Protein AF-A0A7C4UPL5-F1 (afdb_monomer_lite)

Radius of gyration: 13.86 Å; chains: 1; bounding box: 38×30×36 Å

Structure (mmCIF, N/CA/C/O backbone):
data_AF-A0A7C4UPL5-F1
#
_entry.id   AF-A0A7C4UPL5-F1
#
loop_
_atom_site.group_PDB
_atom_site.id
_atom_site.type_symbol
_atom_site.label_atom_id
_atom_site.label_alt_id
_atom_site.label_comp_id
_atom_site.label_asym_id
_atom_site.label_entity_id
_atom_site.label_seq_id
_atom_site.pdbx_PDB_ins_code
_atom_site.Cartn_x
_atom_site.Cartn_y
_atom_site.Cartn_z
_atom_site.occupancy
_atom_site.B_iso_or_equiv
_atom_site.auth_seq_id
_atom_site.auth_comp_id
_atom_site.auth_asym_id
_atom_site.auth_atom_id
_atom_site.pdbx_PDB_model_num
ATOM 1 N N . MET A 1 1 ? 3.977 14.199 15.450 1.00 61.38 1 MET A N 1
ATOM 2 C CA . MET A 1 1 ? 4.851 14.001 14.272 1.00 61.38 1 MET A CA 1
ATOM 3 C C . MET A 1 1 ? 5.721 12.762 14.454 1.00 61.38 1 MET A C 1
ATOM 5 O O . MET A 1 1 ? 5.648 11.915 13.580 1.00 61.38 1 MET A O 1
ATOM 9 N N . ALA A 1 2 ? 6.381 12.577 15.609 1.00 81.12 2 ALA A N 1
ATOM 10 C CA . ALA A 1 2 ? 7.189 11.384 15.919 1.00 81.12 2 ALA A CA 1
ATOM 11 C C . ALA A 1 2 ? 6.485 10.026 15.681 1.00 81.12 2 ALA A C 1
ATOM 13 O O . ALA A 1 2 ? 7.070 9.142 15.068 1.00 81.12 2 ALA A O 1
ATOM 14 N N . ASP A 1 3 ? 5.220 9.869 16.090 1.00 87.00 3 ASP A N 1
ATOM 15 C CA . ASP A 1 3 ? 4.523 8.575 15.947 1.00 87.00 3 ASP A CA 1
ATOM 16 C C . ASP A 1 3 ? 4.284 8.169 14.484 1.00 87.00 3 ASP A C 1
ATOM 18 O O . ASP A 1 3 ? 4.374 6.993 14.145 1.00 87.00 3 ASP A O 1
ATOM 22 N N . ARG A 1 4 ? 4.003 9.136 13.597 1.00 88.69 4 ARG A N 1
ATOM 23 C CA . ARG A 1 4 ? 3.788 8.859 12.168 1.00 88.69 4 ARG A CA 1
ATOM 24 C C . ARG A 1 4 ? 5.072 8.371 11.516 1.00 88.69 4 ARG A C 1
ATOM 26 O O . ARG A 1 4 ? 5.055 7.364 10.822 1.00 88.69 4 ARG A O 1
ATOM 33 N N . GLU A 1 5 ? 6.166 9.085 11.764 1.00 88.56 5 GLU A N 1
ATOM 34 C CA . GLU A 1 5 ? 7.494 8.728 11.261 1.00 88.56 5 GLU A CA 1
ATOM 35 C C . GLU A 1 5 ? 7.911 7.343 11.767 1.00 88.56 5 GLU A C 1
ATOM 37 O O . GLU A 1 5 ? 8.434 6.542 10.997 1.00 88.56 5 GLU A O 1
ATOM 42 N N . TYR A 1 6 ? 7.596 7.021 13.026 1.00 89.19 6 TYR A N 1
ATOM 43 C CA . TYR A 1 6 ? 7.833 5.699 13.601 1.00 89.19 6 TYR A CA 1
ATOM 44 C C . TYR A 1 6 ? 7.058 4.592 12.869 1.00 89.19 6 TYR A C 1
ATOM 46 O O . TYR A 1 6 ? 7.657 3.605 12.441 1.00 89.19 6 TYR A O 1
ATOM 54 N N . PHE A 1 7 ? 5.748 4.760 12.651 1.00 88.69 7 PHE A N 1
ATOM 55 C CA . PHE A 1 7 ? 4.962 3.796 11.872 1.00 88.69 7 PHE A CA 1
ATOM 56 C C . PHE A 1 7 ? 5.454 3.676 10.428 1.00 88.69 7 PHE A C 1
ATOM 58 O O . PHE A 1 7 ? 5.563 2.568 9.907 1.00 88.69 7 PHE A O 1
ATOM 65 N N . GLU A 1 8 ? 5.770 4.793 9.771 1.00 86.44 8 GLU A N 1
ATOM 66 C CA . GLU A 1 8 ? 6.286 4.795 8.401 1.00 86.44 8 GLU A CA 1
ATOM 67 C C . GLU A 1 8 ? 7.643 4.085 8.299 1.00 86.44 8 GLU A C 1
ATOM 69 O O . GLU A 1 8 ? 7.870 3.358 7.329 1.00 86.44 8 GLU A O 1
ATOM 74 N N . GLN A 1 9 ? 8.506 4.219 9.312 1.00 86.75 9 GLN A N 1
ATOM 75 C CA . GLN A 1 9 ? 9.760 3.478 9.401 1.00 86.75 9 GLN A CA 1
ATOM 76 C C . GLN A 1 9 ? 9.513 1.975 9.568 1.00 86.75 9 GLN A C 1
ATOM 78 O O . GLN A 1 9 ? 10.037 1.191 8.771 1.00 86.75 9 GLN A O 1
ATOM 83 N N . LEU A 1 10 ? 8.678 1.567 10.530 1.00 87.00 10 LEU A N 1
ATOM 84 C CA . LEU A 1 10 ? 8.334 0.157 10.748 1.00 87.00 10 LEU A CA 1
ATOM 85 C C . LEU A 1 10 ? 7.725 -0.473 9.492 1.00 87.00 10 LEU A C 1
ATOM 87 O O . LEU A 1 10 ? 8.118 -1.556 9.074 1.00 87.00 10 LEU A O 1
ATOM 91 N N . LEU A 1 11 ? 6.826 0.241 8.816 1.00 84.50 11 LEU A N 1
ATOM 92 C CA . LEU A 1 11 ? 6.224 -0.203 7.561 1.00 84.50 11 LEU A CA 1
ATOM 93 C C . LEU A 1 11 ? 7.206 -0.175 6.380 1.00 84.50 11 LEU A C 1
ATOM 95 O O . LEU A 1 11 ? 6.861 -0.617 5.291 1.00 84.50 11 LEU A O 1
ATOM 99 N N . SER A 1 12 ? 8.418 0.348 6.545 1.00 79.12 12 SER A N 1
ATOM 100 C CA . SER A 1 12 ? 9.470 0.261 5.531 1.00 79.12 12 SER A CA 1
ATOM 101 C C . SER A 1 12 ? 10.426 -0.915 5.759 1.00 79.12 12 SER A C 1
ATOM 103 O O . SER A 1 12 ? 10.997 -1.422 4.791 1.00 79.12 12 SER A O 1
ATOM 105 N N . GLU A 1 13 ? 10.564 -1.365 7.010 1.00 74.50 13 GLU A N 1
ATOM 106 C CA . GLU A 1 13 ? 11.505 -2.403 7.451 1.00 74.50 13 GLU A CA 1
ATOM 107 C C . GLU A 1 13 ? 10.802 -3.758 7.670 1.00 74.50 13 GLU A C 1
ATOM 109 O O . GLU A 1 13 ? 11.256 -4.788 7.171 1.00 74.50 13 GLU A O 1
ATOM 114 N N . GLU A 1 14 ? 9.636 -3.753 8.320 1.00 63.06 14 GLU A N 1
ATOM 115 C CA . GLU A 1 14 ? 8.881 -4.930 8.780 1.00 63.06 14 GLU A CA 1
ATOM 116 C C . GLU A 1 14 ? 7.511 -5.064 8.097 1.00 63.06 14 GLU A C 1
ATOM 118 O O . GLU A 1 14 ? 6.563 -5.648 8.620 1.00 63.06 14 GLU A O 1
ATOM 123 N N . TYR A 1 15 ? 7.397 -4.554 6.871 1.00 63.59 15 TYR A N 1
ATOM 124 C CA . TYR A 1 15 ? 6.131 -4.372 6.152 1.00 63.59 15 TYR A CA 1
ATOM 125 C C . TYR A 1 15 ? 5.341 -5.648 5.798 1.00 63.59 15 TYR A C 1
ATOM 127 O O . TYR A 1 15 ? 4.397 -5.609 5.012 1.00 63.59 15 TYR A O 1
ATOM 135 N N . ARG A 1 16 ? 5.771 -6.809 6.289 1.00 67.75 16 ARG A N 1
ATOM 136 C CA . ARG A 1 16 ? 5.068 -8.079 6.104 1.00 67.75 16 ARG A CA 1
ATOM 137 C C . ARG A 1 16 ? 4.038 -8.339 7.192 1.00 67.75 16 ARG A C 1
ATOM 139 O O . ARG A 1 16 ? 3.254 -9.259 7.005 1.00 67.75 16 ARG A O 1
ATOM 146 N N . ASP A 1 17 ? 4.041 -7.577 8.286 1.00 83.31 17 ASP A N 1
ATOM 147 C CA . ASP A 1 17 ? 3.070 -7.759 9.360 1.00 83.31 17 ASP A CA 1
ATOM 148 C C . ASP A 1 17 ? 1.754 -7.019 9.046 1.00 83.31 17 ASP A C 1
ATOM 150 O O . ASP A 1 17 ? 1.710 -5.782 9.057 1.00 83.31 17 ASP A O 1
ATOM 154 N N . PRO A 1 18 ? 0.651 -7.740 8.776 1.00 86.19 18 PRO A N 1
ATOM 155 C CA . PRO A 1 18 ? -0.651 -7.122 8.577 1.00 86.19 18 PRO A CA 1
ATOM 156 C C . PRO A 1 18 ? -1.120 -6.378 9.826 1.00 86.19 18 PRO A C 1
ATOM 158 O O . PRO A 1 18 ? -1.792 -5.359 9.688 1.00 86.19 18 PRO A O 1
ATOM 161 N N . ALA A 1 19 ? -0.765 -6.843 11.031 1.00 90.50 19 ALA A N 1
ATOM 162 C CA . ALA A 1 19 ? -1.162 -6.206 12.283 1.00 90.50 19 ALA A 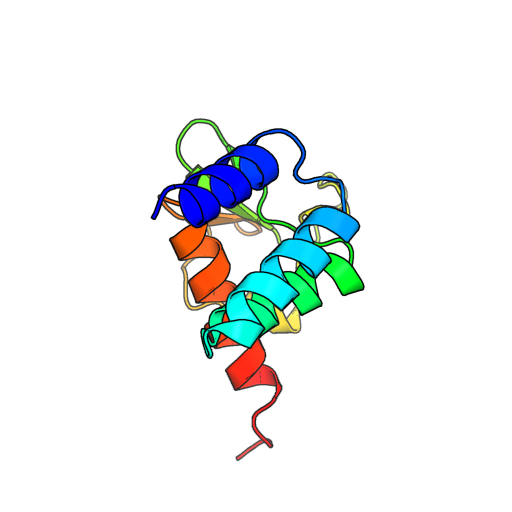CA 1
ATOM 163 C C . ALA A 1 19 ? -0.624 -4.774 12.372 1.00 90.50 19 ALA A C 1
ATOM 165 O O . ALA A 1 19 ? -1.342 -3.882 12.815 1.00 90.50 19 ALA A O 1
ATOM 166 N N . LEU A 1 20 ? 0.583 -4.526 11.855 1.00 91.69 20 LEU A N 1
ATOM 167 C CA . LEU A 1 20 ? 1.148 -3.182 11.773 1.00 91.69 20 LEU A CA 1
ATOM 168 C C . LEU A 1 20 ? 0.325 -2.266 10.853 1.00 91.69 20 LEU A C 1
ATOM 170 O O . LEU A 1 20 ? 0.141 -1.089 11.159 1.00 91.69 20 LEU A O 1
ATOM 174 N N . CYS A 1 21 ? -0.219 -2.803 9.755 1.00 92.56 21 CYS A N 1
ATOM 175 C CA . CYS A 1 21 ? -1.119 -2.053 8.876 1.00 92.56 21 CYS A CA 1
ATOM 176 C C . CYS A 1 21 ? -2.441 -1.722 9.582 1.00 92.56 21 CYS A C 1
ATOM 178 O O . CYS A 1 21 ? -2.910 -0.591 9.488 1.00 92.56 21 CYS A O 1
ATOM 180 N N . TRP A 1 22 ? -3.012 -2.667 10.336 1.00 94.00 22 TRP A N 1
ATOM 181 C CA . TRP A 1 22 ? -4.216 -2.421 11.138 1.00 94.00 22 TRP A CA 1
ATOM 182 C C . TRP A 1 22 ? -3.974 -1.367 12.223 1.00 94.00 22 TRP A C 1
ATOM 184 O O . TRP A 1 22 ? -4.713 -0.391 12.286 1.00 94.00 22 TRP A O 1
ATOM 194 N N . MET A 1 23 ? -2.895 -1.498 13.003 1.00 94.81 23 MET A N 1
ATOM 195 C CA . MET A 1 23 ? -2.535 -0.537 14.052 1.00 94.81 23 MET A CA 1
ATOM 196 C C . MET A 1 23 ? -2.315 0.872 13.497 1.00 94.81 23 MET A C 1
ATOM 198 O O . MET A 1 23 ? -2.765 1.850 14.093 1.00 94.81 23 MET A O 1
ATOM 202 N N . PHE A 1 24 ? -1.634 0.993 12.354 1.00 94.62 24 PHE A N 1
ATOM 203 C CA . PHE A 1 24 ? -1.435 2.297 11.731 1.00 94.62 24 PHE A CA 1
ATOM 204 C C . PHE A 1 24 ? -2.734 2.856 11.139 1.00 94.62 24 PHE A C 1
ATOM 206 O O . PHE A 1 24 ? -2.994 4.052 11.260 1.00 94.62 24 PHE A O 1
ATOM 213 N N . GLY A 1 25 ? -3.572 1.993 10.555 1.00 95.75 25 GLY A N 1
ATOM 214 C CA . GLY A 1 25 ? -4.920 2.338 10.107 1.00 95.75 25 GLY A CA 1
ATOM 215 C C . GLY A 1 25 ? -5.774 2.912 11.238 1.00 95.75 25 GLY A C 1
ATOM 216 O O . GLY A 1 25 ? -6.327 3.997 11.078 1.00 95.75 25 GLY A O 1
ATOM 217 N N . ASP A 1 26 ? -5.795 2.256 12.401 1.00 97.19 26 ASP A N 1
ATOM 218 C CA . ASP A 1 26 ? -6.513 2.720 13.596 1.00 97.19 26 ASP A CA 1
ATOM 219 C C . ASP A 1 26 ? -5.989 4.076 14.076 1.00 97.19 26 ASP A C 1
ATOM 221 O O . ASP A 1 26 ? -6.761 5.017 14.268 1.00 97.19 26 ASP A O 1
ATOM 225 N N . TRP A 1 27 ? -4.665 4.221 14.178 1.00 96.12 27 TRP A N 1
ATOM 226 C CA . TRP A 1 27 ? -4.033 5.481 14.572 1.00 96.12 27 TRP A CA 1
ATOM 227 C C . TRP A 1 27 ? -4.393 6.641 13.622 1.00 96.12 27 TRP A C 1
ATOM 229 O O . TRP A 1 27 ? -4.616 7.770 14.074 1.00 96.12 27 TRP A O 1
ATOM 239 N N . LEU A 1 28 ? -4.476 6.387 12.311 1.00 95.88 28 LEU A N 1
ATOM 240 C CA . LEU A 1 28 ? -4.907 7.371 11.310 1.00 95.88 28 LEU A CA 1
ATOM 241 C C . LEU A 1 28 ? -6.405 7.685 11.423 1.00 95.88 28 LEU A C 1
ATOM 243 O O . LEU A 1 28 ? -6.791 8.856 11.386 1.00 95.88 28 LEU A O 1
ATOM 247 N N . ALA A 1 29 ? -7.240 6.661 11.606 1.00 97.00 29 ALA A N 1
ATOM 248 C CA . ALA A 1 29 ? -8.690 6.789 11.713 1.00 97.00 29 ALA A CA 1
ATOM 249 C C . ALA A 1 29 ? -9.110 7.614 12.939 1.00 97.00 29 ALA A C 1
ATOM 251 O O . ALA A 1 29 ? -9.956 8.500 12.818 1.00 97.00 29 ALA A O 1
ATOM 252 N N . GLU A 1 30 ? -8.459 7.416 14.091 1.00 97.06 30 GLU A N 1
ATOM 253 C CA . GLU A 1 30 ? -8.654 8.228 15.306 1.00 97.06 30 GLU A CA 1
ATOM 254 C C . GLU A 1 30 ? -8.432 9.731 15.072 1.00 97.06 30 GLU A C 1
ATOM 256 O O . GLU A 1 30 ? -8.974 10.573 15.789 1.00 97.06 30 GLU A O 1
ATOM 261 N N . ARG A 1 31 ? -7.626 10.078 14.064 1.00 96.31 31 ARG A N 1
ATOM 262 C CA . ARG A 1 31 ? -7.287 11.456 13.681 1.00 96.31 31 ARG A CA 1
ATOM 263 C C . ARG A 1 31 ? -8.111 11.960 12.497 1.00 96.31 31 ARG A C 1
ATOM 265 O O . ARG A 1 31 ? -7.903 13.089 12.057 1.00 96.31 31 ARG A O 1
ATOM 272 N N . GLY A 1 32 ? -9.034 11.146 11.984 1.00 95.81 32 GLY A N 1
ATOM 273 C CA . GLY A 1 32 ? -9.829 11.452 10.800 1.00 95.81 32 GLY A CA 1
ATOM 274 C C . GLY A 1 32 ? -9.014 11.492 9.505 1.00 95.81 32 GLY A C 1
ATOM 275 O O . GLY A 1 32 ? -9.440 12.154 8.558 1.00 95.81 32 GLY A O 1
ATOM 276 N N . ASP A 1 33 ? -7.847 10.835 9.448 1.00 95.62 33 ASP A N 1
ATOM 277 C CA . ASP A 1 33 ? -7.037 10.785 8.229 1.00 95.62 33 ASP A CA 1
ATOM 278 C C . ASP A 1 33 ? -7.607 9.722 7.263 1.00 95.62 33 ASP A C 1
ATOM 280 O O . ASP A 1 33 ? -7.579 8.525 7.569 1.00 95.62 33 ASP A O 1
ATOM 284 N N . PRO A 1 34 ? -8.093 10.117 6.070 1.00 93.00 34 PRO A N 1
ATOM 285 C CA . PRO A 1 34 ? -8.644 9.189 5.081 1.00 93.00 34 PRO A CA 1
ATOM 286 C C . PRO A 1 34 ? -7.603 8.230 4.479 1.00 93.00 34 PRO A C 1
ATOM 288 O O . PRO A 1 34 ? -7.950 7.384 3.659 1.00 93.00 34 PRO A O 1
ATOM 291 N N . ALA A 1 35 ? -6.315 8.360 4.808 1.00 93.94 35 ALA A N 1
ATOM 292 C CA . ALA A 1 35 ? -5.315 7.352 4.468 1.00 93.94 35 ALA A CA 1
ATOM 293 C C . ALA A 1 35 ? -5.527 6.019 5.212 1.00 93.94 35 ALA A C 1
ATOM 295 O O . ALA A 1 35 ? -5.009 5.001 4.756 1.00 93.94 35 ALA A O 1
ATOM 296 N N . ALA A 1 36 ? -6.308 5.997 6.301 1.00 96.38 36 ALA A N 1
ATOM 297 C CA . ALA A 1 36 ? -6.612 4.783 7.064 1.00 96.38 36 ALA A CA 1
ATOM 298 C C . ALA A 1 36 ? -7.146 3.633 6.184 1.00 96.38 36 ALA A C 1
ATOM 300 O O . ALA A 1 36 ? -6.693 2.495 6.317 1.00 96.38 36 ALA A O 1
ATOM 301 N N . ASP A 1 37 ? -8.019 3.941 5.217 1.00 95.62 37 ASP A N 1
ATOM 302 C CA . ASP A 1 37 ? -8.623 2.961 4.300 1.00 95.62 37 ASP A CA 1
ATOM 303 C C . ASP A 1 37 ? -7.578 2.146 3.527 1.00 95.62 37 ASP A C 1
ATOM 305 O O . ASP A 1 37 ? -7.759 0.951 3.280 1.00 95.62 37 ASP A O 1
ATOM 309 N N . VAL A 1 38 ? -6.457 2.781 3.169 1.00 95.88 38 VAL A N 1
ATOM 310 C CA . VAL A 1 38 ? -5.358 2.123 2.457 1.00 95.88 38 VAL A CA 1
ATOM 311 C C . VAL A 1 38 ? -4.737 1.044 3.330 1.00 95.88 38 VAL A C 1
ATOM 313 O O . VAL A 1 38 ? -4.542 -0.079 2.872 1.00 95.88 38 VAL A O 1
ATOM 316 N N . TYR A 1 39 ? -4.449 1.362 4.590 1.00 95.19 39 TYR A N 1
ATOM 317 C CA . TYR A 1 39 ? -3.778 0.438 5.498 1.00 95.19 39 TYR A CA 1
ATOM 318 C C . TYR A 1 39 ? -4.701 -0.685 5.966 1.00 95.19 39 TYR A C 1
ATOM 320 O O . TYR A 1 39 ? -4.259 -1.829 6.061 1.00 95.19 39 TYR A O 1
ATOM 328 N N . TYR A 1 40 ? -5.996 -0.415 6.132 1.00 95.75 40 TYR A N 1
ATOM 329 C CA . TYR A 1 40 ? -6.983 -1.474 6.343 1.00 95.75 40 TYR A CA 1
ATOM 330 C C . TYR A 1 40 ? -7.085 -2.416 5.147 1.00 95.75 40 TYR A C 1
ATOM 332 O O . TYR A 1 40 ? -7.104 -3.635 5.325 1.00 95.75 40 TYR A O 1
ATOM 340 N N . TRP A 1 41 ? -7.103 -1.885 3.922 1.00 95.62 41 TRP A N 1
ATOM 341 C CA . TRP A 1 41 ? -7.114 -2.722 2.726 1.00 95.62 41 TRP A CA 1
ATOM 342 C C . TRP A 1 41 ? -5.837 -3.567 2.618 1.00 95.62 41 TRP A C 1
ATOM 344 O O . TRP A 1 41 ? -5.912 -4.781 2.428 1.00 95.62 41 TRP A O 1
ATOM 354 N N . GLN A 1 42 ? -4.668 -2.954 2.811 1.00 94.12 42 GLN A N 1
ATOM 355 C CA . GLN A 1 42 ? -3.375 -3.642 2.800 1.00 94.12 42 GLN A CA 1
ATOM 356 C C . GLN A 1 42 ? -3.305 -4.749 3.859 1.00 94.12 42 GLN A C 1
ATOM 358 O O . GLN A 1 42 ? -2.950 -5.882 3.533 1.00 94.12 42 GLN A O 1
ATOM 363 N N . GLY A 1 43 ? -3.721 -4.460 5.097 1.00 93.50 43 GLY A N 1
ATOM 364 C CA . GLY A 1 43 ? -3.761 -5.431 6.191 1.00 93.50 43 GLY A CA 1
ATOM 365 C C . GLY A 1 43 ? -4.781 -6.552 5.970 1.00 93.50 43 GLY A C 1
ATOM 366 O O . GLY A 1 43 ? -4.516 -7.702 6.306 1.00 93.50 43 GLY A O 1
ATOM 367 N N . ARG A 1 44 ? -5.938 -6.257 5.367 1.00 94.31 44 ARG A N 1
ATOM 368 C CA . ARG A 1 44 ? -6.969 -7.259 5.049 1.00 94.31 44 ARG A CA 1
ATOM 369 C C . ARG A 1 44 ? -6.543 -8.208 3.933 1.00 94.31 44 ARG A C 1
ATOM 371 O O . ARG A 1 44 ? -6.841 -9.398 3.993 1.00 94.31 44 ARG A O 1
ATOM 378 N N . HIS A 1 45 ? -5.917 -7.669 2.892 1.00 92.31 45 HIS A N 1
ATOM 379 C CA . HIS A 1 45 ? -5.575 -8.416 1.683 1.00 92.31 45 HIS A CA 1
ATOM 380 C C . HIS A 1 45 ? -4.130 -8.918 1.672 1.00 92.31 45 HIS A C 1
ATOM 382 O O . HIS A 1 45 ? -3.739 -9.585 0.714 1.00 92.31 45 HIS A O 1
ATOM 388 N N . PHE A 1 46 ? -3.358 -8.621 2.722 1.00 91.38 46 PHE A N 1
ATOM 389 C CA . PHE A 1 46 ? -1.931 -8.925 2.817 1.00 91.38 46 PHE A CA 1
ATOM 390 C C . PHE A 1 46 ? -1.161 -8.336 1.622 1.00 91.38 46 PHE A C 1
ATOM 392 O O . PHE A 1 46 ? -0.325 -8.999 1.011 1.00 91.38 46 PHE A O 1
ATOM 399 N N . LYS A 1 47 ? -1.494 -7.093 1.243 1.00 91.38 47 LYS A N 1
ATOM 400 C CA . LYS A 1 47 ? -0.956 -6.407 0.058 1.00 91.38 47 LYS A CA 1
ATOM 401 C C . LYS A 1 47 ? -0.118 -5.201 0.433 1.00 91.38 47 LYS A C 1
ATOM 403 O O . LYS A 1 47 ? -0.427 -4.521 1.403 1.00 91.38 47 LYS A O 1
ATOM 408 N N . ARG A 1 48 ? 0.920 -4.9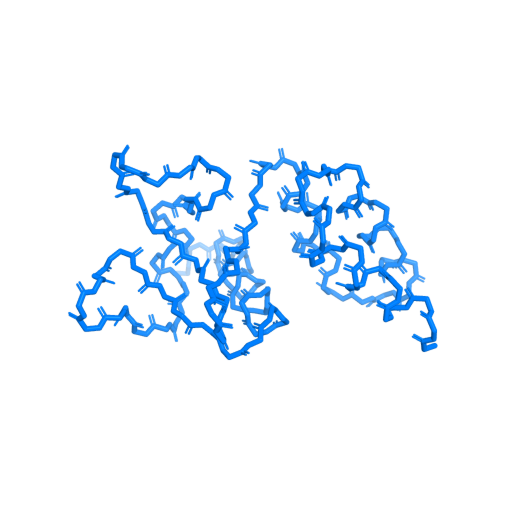13 -0.355 1.00 91.06 48 ARG A N 1
ATOM 409 C CA . ARG A 1 48 ? 1.894 -3.864 -0.054 1.00 91.06 48 ARG A CA 1
ATOM 410 C C . ARG A 1 48 ? 2.705 -3.441 -1.297 1.00 91.06 48 ARG A C 1
ATOM 412 O O . ARG A 1 48 ? 3.064 -4.318 -2.081 1.00 91.06 48 ARG A O 1
ATOM 419 N N . PRO A 1 49 ? 3.046 -2.153 -1.493 1.00 91.75 49 PRO A N 1
ATOM 420 C CA . PRO A 1 49 ? 4.010 -1.759 -2.507 1.00 91.75 49 PRO A CA 1
ATOM 421 C C . PRO A 1 49 ? 5.389 -2.349 -2.181 1.00 91.75 49 PRO A C 1
ATOM 423 O O . PRO A 1 49 ? 5.813 -2.416 -1.021 1.00 91.75 49 PRO A O 1
ATOM 426 N N . ALA A 1 50 ? 6.100 -2.781 -3.215 1.00 89.75 50 ALA A N 1
ATOM 427 C CA . ALA A 1 50 ? 7.458 -3.289 -3.115 1.00 89.75 50 ALA A CA 1
ATOM 428 C C . ALA A 1 50 ? 8.453 -2.126 -3.052 1.00 89.75 50 ALA A C 1
ATOM 430 O O . ALA A 1 50 ? 8.368 -1.203 -3.853 1.00 89.75 50 ALA A O 1
ATOM 431 N N . LYS A 1 51 ? 9.427 -2.178 -2.141 1.00 88.62 51 LYS A N 1
ATOM 432 C CA . LYS A 1 51 ? 10.551 -1.236 -2.150 1.00 88.62 51 LYS A CA 1
ATOM 433 C C . LYS A 1 51 ? 11.597 -1.715 -3.161 1.00 88.62 51 LYS A C 1
ATOM 435 O O . LYS A 1 51 ? 12.223 -2.752 -2.938 1.00 88.62 51 LYS A O 1
ATOM 440 N N . ALA A 1 52 ? 11.791 -0.962 -4.236 1.00 83.81 52 ALA A N 1
ATOM 441 C CA . ALA A 1 52 ? 12.934 -1.075 -5.138 1.00 83.81 52 ALA A CA 1
ATOM 442 C C . ALA A 1 52 ? 13.987 -0.010 -4.781 1.00 83.81 52 ALA A C 1
ATOM 444 O O . ALA A 1 52 ? 13.745 0.834 -3.920 1.00 83.81 52 ALA A O 1
ATOM 445 N N . MET A 1 53 ? 15.176 -0.065 -5.401 1.00 83.88 53 MET A N 1
ATOM 446 C CA . MET A 1 53 ? 16.369 0.726 -5.026 1.00 83.88 53 MET A CA 1
ATOM 447 C C . MET A 1 53 ? 16.060 2.144 -4.511 1.00 83.88 53 MET A C 1
ATOM 449 O O . MET A 1 53 ? 16.467 2.491 -3.404 1.00 83.88 53 MET A O 1
ATOM 453 N N . ALA A 1 54 ? 15.324 2.935 -5.297 1.00 87.19 54 ALA A N 1
ATOM 454 C CA . ALA A 1 54 ? 14.916 4.299 -4.954 1.00 87.19 54 ALA A CA 1
ATOM 455 C C . ALA A 1 54 ? 13.412 4.561 -5.170 1.00 87.19 54 ALA A C 1
ATOM 457 O O . ALA A 1 54 ? 12.979 5.710 -5.109 1.00 87.19 54 ALA A O 1
ATOM 458 N N . THR A 1 55 ? 12.622 3.521 -5.441 1.00 91.50 55 THR A N 1
ATOM 459 C CA . THR A 1 55 ? 11.199 3.630 -5.790 1.00 91.50 55 THR A CA 1
ATOM 460 C C . THR A 1 55 ? 10.354 2.650 -4.990 1.00 91.50 55 THR A C 1
ATOM 462 O O . THR A 1 55 ? 10.849 1.749 -4.309 1.00 91.50 55 THR A O 1
ATOM 465 N N . TRP A 1 56 ? 9.050 2.875 -5.049 1.00 92.56 56 TRP A N 1
ATOM 466 C CA . TRP A 1 56 ? 8.025 2.027 -4.477 1.00 92.56 56 TRP A CA 1
ATOM 467 C C . TRP A 1 56 ? 7.076 1.599 -5.571 1.00 92.56 56 TRP A C 1
ATOM 469 O O . TRP A 1 56 ? 6.525 2.445 -6.270 1.00 92.56 56 TRP A O 1
ATOM 479 N N . ASP A 1 57 ? 6.865 0.300 -5.696 1.00 92.38 57 ASP A N 1
ATOM 480 C CA . ASP A 1 57 ? 6.273 -0.255 -6.896 1.00 92.38 57 ASP A CA 1
ATOM 481 C C . ASP A 1 57 ? 5.030 -1.062 -6.553 1.00 92.38 57 ASP A C 1
ATOM 483 O O . ASP A 1 57 ? 5.044 -1.932 -5.678 1.00 92.38 57 ASP A O 1
ATOM 487 N N . TRP A 1 58 ? 3.960 -0.808 -7.293 1.00 93.81 58 TRP A N 1
ATOM 488 C CA . TRP A 1 58 ? 2.866 -1.758 -7.397 1.00 93.81 58 TRP A CA 1
ATOM 489 C C . TRP A 1 58 ? 3.087 -2.640 -8.611 1.00 93.81 58 TRP A C 1
ATOM 491 O O . TRP A 1 58 ? 3.553 -2.167 -9.652 1.00 93.81 58 TRP A O 1
ATOM 501 N N . TRP A 1 59 ? 2.700 -3.905 -8.488 1.00 92.50 59 TRP A N 1
ATOM 502 C CA . TRP A 1 59 ? 2.806 -4.860 -9.576 1.00 92.50 59 TRP A CA 1
ATOM 503 C C . TRP A 1 59 ? 1.439 -5.407 -9.972 1.00 92.50 59 TRP A C 1
ATOM 505 O O . TRP A 1 59 ? 0.566 -5.604 -9.129 1.00 92.50 59 TRP A O 1
ATOM 515 N N . ASN A 1 60 ? 1.262 -5.676 -11.260 1.00 90.81 60 ASN A N 1
ATOM 516 C CA . ASN A 1 60 ? 0.185 -6.519 -11.763 1.00 90.81 60 ASN A CA 1
ATOM 517 C C . ASN A 1 60 ? 0.571 -8.002 -11.661 1.00 90.81 60 ASN A C 1
ATOM 519 O O . ASN A 1 60 ? 1.727 -8.342 -11.388 1.00 90.81 60 ASN A O 1
ATOM 523 N N . GLU A 1 61 ? -0.393 -8.886 -11.909 1.00 82.00 61 GLU A N 1
ATOM 524 C CA . GLU A 1 61 ? -0.166 -10.327 -11.976 1.00 82.00 61 GLU A CA 1
ATOM 525 C C . GLU A 1 61 ? 0.956 -10.692 -12.967 1.00 82.00 61 GLU A C 1
ATOM 527 O O . GLU A 1 61 ? 0.851 -10.501 -14.177 1.00 82.00 61 GLU A O 1
ATOM 532 N N . ASP A 1 62 ? 2.035 -11.242 -12.411 1.00 75.56 62 ASP A N 1
ATOM 533 C CA . ASP A 1 62 ? 3.136 -11.915 -13.098 1.00 75.56 62 ASP A CA 1
ATOM 534 C C . ASP A 1 62 ? 3.481 -13.152 -12.259 1.00 75.56 62 ASP A C 1
ATOM 536 O O . ASP A 1 62 ? 3.481 -13.082 -11.022 1.00 75.56 62 ASP A O 1
ATOM 540 N N . SER A 1 63 ? 3.769 -14.284 -12.906 1.00 62.62 63 SER A N 1
ATOM 541 C CA . SER A 1 63 ? 4.075 -15.549 -12.231 1.00 62.62 63 SER A CA 1
ATOM 542 C C . SER A 1 63 ? 5.264 -15.454 -11.272 1.00 62.62 63 SER A C 1
ATOM 544 O O . SER A 1 63 ? 5.344 -16.248 -10.337 1.00 62.62 63 SER A O 1
ATOM 546 N N . ASN A 1 64 ? 6.162 -14.485 -11.472 1.00 80.69 64 ASN A N 1
ATOM 547 C CA . ASN A 1 64 ? 7.393 -14.354 -10.691 1.00 80.69 64 ASN A CA 1
ATOM 548 C C . ASN A 1 64 ? 7.291 -13.393 -9.494 1.00 80.69 64 ASN A C 1
ATOM 550 O O . ASN A 1 64 ? 8.168 -13.402 -8.631 1.00 80.69 64 ASN A O 1
ATOM 554 N N . ASN A 1 65 ? 6.241 -12.572 -9.411 1.00 81.06 65 ASN A N 1
ATOM 555 C CA . ASN A 1 65 ? 6.100 -11.595 -8.327 1.00 81.06 65 ASN A CA 1
ATOM 556 C C . ASN A 1 65 ? 5.544 -12.250 -7.057 1.00 81.06 65 ASN A C 1
ATOM 558 O O . ASN A 1 65 ? 4.642 -13.066 -7.175 1.00 81.06 65 ASN A O 1
ATOM 562 N N . PRO A 1 66 ? 5.971 -11.893 -5.840 1.00 85.25 66 PRO A N 1
ATOM 563 C CA . PRO A 1 66 ? 5.285 -12.314 -4.615 1.00 85.25 66 PRO A CA 1
ATOM 564 C C . PRO A 1 66 ? 3.805 -11.895 -4.604 1.00 85.25 66 PRO A C 1
ATOM 566 O O . PRO A 1 66 ? 3.457 -10.836 -5.128 1.00 85.25 66 PRO A O 1
ATOM 569 N N . GLU A 1 67 ? 2.914 -12.698 -4.019 1.00 86.44 67 GLU A N 1
ATOM 570 C CA . GLU A 1 67 ? 1.480 -12.374 -3.993 1.00 86.44 67 GLU A CA 1
ATOM 571 C C . GLU A 1 67 ? 1.196 -11.057 -3.269 1.00 86.44 67 GLU A C 1
ATOM 573 O O . GLU A 1 67 ? 0.277 -10.335 -3.651 1.00 86.44 67 GLU A O 1
ATOM 578 N N . GLU A 1 68 ? 2.010 -10.701 -2.282 1.00 86.94 68 GLU A N 1
ATOM 579 C CA . GLU A 1 68 ? 1.839 -9.510 -1.456 1.00 86.94 68 GLU A CA 1
ATOM 580 C C . GLU A 1 68 ? 2.027 -8.212 -2.247 1.00 86.94 68 GLU A C 1
ATOM 582 O O . GLU A 1 68 ? 1.535 -7.171 -1.829 1.00 86.94 68 GLU A O 1
ATOM 587 N N . ILE A 1 69 ? 2.703 -8.242 -3.398 1.00 85.88 69 ILE A N 1
ATOM 588 C CA . ILE A 1 69 ? 2.959 -7.035 -4.205 1.00 85.88 69 ILE A CA 1
ATOM 589 C C . ILE A 1 69 ? 2.048 -6.933 -5.435 1.00 85.88 69 ILE A C 1
ATOM 591 O O . ILE A 1 69 ? 2.017 -5.897 -6.103 1.00 85.88 69 ILE A O 1
ATOM 595 N N . ARG A 1 70 ? 1.292 -8.001 -5.727 1.00 91.06 70 ARG A N 1
ATOM 596 C CA . ARG A 1 70 ? 0.353 -8.071 -6.853 1.00 91.06 70 ARG A CA 1
ATOM 597 C C . ARG A 1 70 ? -0.967 -7.402 -6.489 1.00 91.06 70 ARG A C 1
ATOM 599 O O . ARG A 1 70 ? -1.684 -7.882 -5.604 1.00 91.06 70 ARG A O 1
ATOM 606 N N . LEU A 1 71 ? -1.333 -6.354 -7.211 1.00 92.12 71 LEU A N 1
ATOM 607 C CA . LEU A 1 71 ? -2.669 -5.781 -7.151 1.00 92.12 71 LEU A CA 1
ATOM 608 C C . LEU A 1 71 ? -3.660 -6.606 -7.983 1.00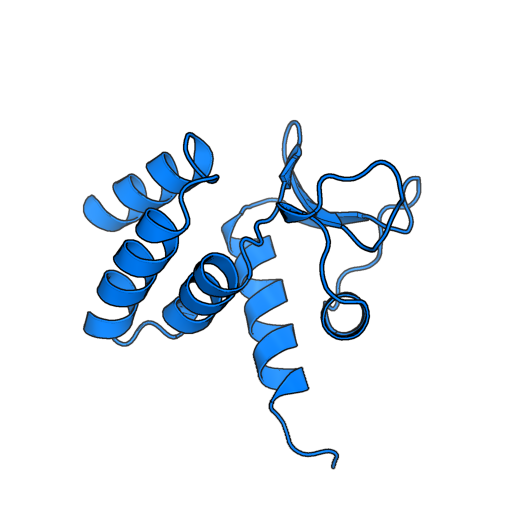 92.12 71 LEU A C 1
ATOM 610 O O . LEU A 1 71 ? -3.294 -7.108 -9.046 1.00 92.12 71 LEU A O 1
ATOM 614 N N . PRO A 1 72 ? -4.929 -6.705 -7.547 1.00 92.25 72 PRO A N 1
ATOM 615 C CA . PRO A 1 72 ? -6.009 -7.163 -8.413 1.00 92.25 72 PRO A CA 1
ATOM 616 C C . PRO A 1 72 ? -6.049 -6.355 -9.717 1.00 92.25 72 PRO A C 1
ATOM 618 O O . PRO A 1 72 ? -5.875 -5.134 -9.690 1.00 92.25 72 PRO A O 1
ATOM 621 N N . THR A 1 73 ? -6.338 -7.017 -10.844 1.00 91.38 73 THR A N 1
ATOM 622 C CA . THR A 1 73 ? -6.340 -6.390 -12.184 1.00 91.38 73 THR A CA 1
ATOM 623 C C . THR A 1 73 ? -7.212 -5.128 -12.256 1.00 91.38 73 THR A C 1
ATOM 625 O O . THR A 1 73 ? -6.874 -4.180 -12.964 1.00 91.38 73 THR A O 1
ATOM 628 N N . GLU A 1 74 ? -8.329 -5.093 -11.530 1.00 92.81 74 GLU A N 1
ATOM 629 C CA . GLU A 1 74 ? -9.215 -3.927 -11.464 1.00 92.81 74 GLU A CA 1
ATOM 630 C C . GLU A 1 74 ? -8.513 -2.708 -10.850 1.00 92.81 74 GLU A C 1
ATOM 632 O O . GLU A 1 74 ? -8.363 -1.685 -11.516 1.00 92.81 74 GLU A O 1
ATOM 637 N N . LEU A 1 75 ? -7.983 -2.841 -9.629 1.00 94.50 75 LEU A N 1
ATOM 638 C CA . LEU A 1 75 ? -7.247 -1.766 -8.956 1.00 94.50 75 LEU A CA 1
ATOM 639 C C . LEU A 1 75 ? -5.983 -1.380 -9.723 1.00 94.50 75 LEU A C 1
ATOM 641 O O . LEU A 1 75 ? -5.652 -0.202 -9.823 1.00 94.50 75 LEU A O 1
ATOM 645 N N . TRP A 1 76 ? -5.302 -2.361 -10.322 1.00 94.56 76 TRP A N 1
ATOM 646 C CA . TRP A 1 76 ? -4.158 -2.105 -11.188 1.00 94.56 76 TRP A CA 1
ATOM 647 C C . TRP A 1 76 ? -4.502 -1.137 -12.323 1.00 94.56 76 TRP A C 1
ATOM 649 O O . TRP A 1 76 ? -3.737 -0.209 -12.588 1.00 94.56 76 TRP A O 1
ATOM 659 N N . ARG A 1 77 ? -5.642 -1.335 -12.995 1.00 93.75 77 ARG A N 1
ATOM 660 C CA . ARG A 1 77 ? -6.084 -0.479 -14.106 1.00 93.75 77 ARG A CA 1
ATOM 661 C C . ARG A 1 77 ? -6.454 0.927 -13.642 1.00 93.75 77 ARG A C 1
ATOM 663 O O . ARG A 1 77 ? -6.128 1.868 -14.356 1.00 93.75 77 ARG A O 1
ATOM 670 N N . LEU A 1 78 ? -7.065 1.052 -12.465 1.00 95.75 78 LEU A N 1
ATOM 671 C CA . LEU A 1 78 ? -7.498 2.334 -11.896 1.00 95.75 78 LEU A CA 1
ATOM 672 C C . LEU A 1 78 ? -6.338 3.212 -11.402 1.00 95.75 78 LEU A C 1
ATOM 674 O O . LEU A 1 78 ? -6.469 4.424 -11.311 1.00 95.75 78 LEU A O 1
ATOM 678 N N . ILE A 1 79 ? -5.164 2.645 -11.116 1.00 94.31 79 ILE A N 1
ATOM 679 C CA . ILE A 1 79 ? -3.991 3.465 -10.789 1.00 94.31 79 ILE A CA 1
ATOM 680 C C . ILE A 1 79 ? -3.568 4.292 -12.020 1.00 94.31 79 ILE A C 1
ATOM 682 O O . ILE A 1 79 ? -2.979 3.756 -12.963 1.00 94.31 79 ILE A O 1
ATOM 686 N N . GLU A 1 80 ? -3.778 5.609 -11.980 1.00 89.50 80 GLU A N 1
ATOM 687 C CA . GLU A 1 80 ? -3.437 6.586 -13.034 1.00 89.50 80 GLU A CA 1
ATOM 688 C C . GLU A 1 80 ? -1.922 6.880 -13.147 1.00 89.50 80 GLU A C 1
ATOM 690 O O . GLU A 1 80 ? -1.453 8.019 -13.143 1.00 89.50 80 GLU A O 1
ATOM 695 N N . LYS A 1 81 ? -1.112 5.828 -13.238 1.00 91.06 81 LYS A N 1
ATOM 696 C CA . LYS A 1 81 ? 0.332 5.886 -13.472 1.00 91.06 81 LYS A CA 1
ATOM 697 C C . LYS A 1 81 ? 0.654 4.998 -14.663 1.00 91.06 81 LYS A C 1
ATOM 699 O O . LYS A 1 81 ? 0.195 3.858 -14.727 1.00 91.06 81 LYS A O 1
ATOM 704 N N . GLN A 1 82 ? 1.428 5.516 -15.614 1.00 89.31 82 GLN A N 1
ATOM 705 C CA . GLN A 1 82 ? 1.921 4.693 -16.717 1.00 89.31 82 GLN A CA 1
ATOM 706 C C . GLN A 1 82 ? 2.831 3.596 -16.170 1.00 89.31 82 GLN A C 1
ATOM 708 O O . GLN A 1 82 ? 3.609 3.837 -15.243 1.00 89.31 82 GLN A O 1
ATOM 713 N N . ALA A 1 83 ? 2.715 2.400 -16.741 1.00 90.50 83 ALA A N 1
ATOM 714 C CA . ALA A 1 83 ? 3.618 1.314 -16.406 1.00 90.50 83 ALA A CA 1
ATOM 715 C C . ALA A 1 83 ? 5.056 1.658 -16.817 1.00 90.50 83 ALA A C 1
ATOM 717 O O . ALA A 1 83 ? 5.284 2.446 -17.740 1.00 90.50 83 ALA A O 1
ATOM 718 N N . HIS A 1 84 ? 6.025 1.055 -16.137 1.00 88.62 84 HIS A N 1
ATOM 719 C CA . HIS A 1 84 ? 7.430 1.221 -16.458 1.00 88.62 84 HIS A CA 1
ATOM 720 C C . HIS A 1 84 ? 7.725 0.690 -17.871 1.00 88.62 84 HIS A C 1
ATOM 722 O O . HIS A 1 84 ? 7.238 -0.370 -18.268 1.00 88.62 84 HIS A O 1
ATOM 728 N N . ALA A 1 85 ? 8.557 1.404 -18.636 1.00 86.31 85 ALA A N 1
ATOM 729 C CA . ALA A 1 85 ? 8.808 1.097 -20.048 1.00 86.31 85 ALA A CA 1
ATOM 730 C C . ALA A 1 85 ? 9.347 -0.330 -20.268 1.00 86.31 85 ALA A C 1
ATOM 732 O O . ALA A 1 85 ? 8.928 -1.020 -21.196 1.00 86.31 85 ALA A O 1
ATOM 733 N N . SER A 1 86 ? 10.241 -0.781 -19.385 1.00 88.25 86 SER A N 1
ATOM 734 C CA . SER A 1 86 ? 10.835 -2.126 -19.427 1.00 88.25 86 SER A CA 1
ATOM 735 C C . SER A 1 86 ? 10.029 -3.184 -18.665 1.00 88.25 86 SER A C 1
ATOM 737 O O . SER A 1 86 ? 10.281 -4.373 -18.834 1.00 88.25 86 SER A O 1
ATOM 739 N N . TRP A 1 87 ? 9.068 -2.770 -17.831 1.00 87.56 87 TRP A N 1
ATOM 740 C CA . TRP A 1 87 ? 8.270 -3.654 -16.977 1.00 87.56 87 TRP A CA 1
ATOM 741 C C . TRP A 1 87 ? 6.806 -3.211 -17.016 1.00 87.56 87 TRP A C 1
ATOM 743 O O . TRP A 1 87 ? 6.338 -2.465 -16.160 1.00 87.56 87 TRP A O 1
ATOM 753 N N . GLN A 1 88 ? 6.062 -3.691 -18.016 1.00 90.38 88 GLN A N 1
ATOM 754 C CA . GLN A 1 88 ? 4.669 -3.281 -18.261 1.00 90.38 88 GLN A CA 1
ATOM 755 C C . GLN A 1 88 ? 3.696 -3.672 -17.131 1.00 90.38 88 GLN A C 1
ATOM 757 O O . GLN A 1 88 ? 2.601 -3.122 -17.031 1.00 90.38 88 GLN A O 1
ATOM 762 N N . ASN A 1 89 ? 4.113 -4.594 -16.261 1.00 91.31 89 ASN A N 1
ATOM 763 C CA . ASN A 1 89 ? 3.385 -5.003 -15.064 1.00 91.31 89 ASN A CA 1
ATOM 764 C C . ASN A 1 89 ? 3.838 -4.250 -13.803 1.00 91.31 89 ASN A C 1
ATOM 766 O O . ASN A 1 89 ? 3.430 -4.639 -12.719 1.00 91.31 89 ASN A O 1
ATOM 770 N N . CYS A 1 90 ? 4.669 -3.210 -13.914 1.00 92.94 90 CYS A N 1
ATOM 771 C CA . CYS A 1 90 ? 5.179 -2.421 -12.790 1.00 92.94 90 CYS A CA 1
ATOM 772 C C . CYS A 1 90 ? 4.779 -0.946 -12.927 1.00 92.94 90 CYS A C 1
ATOM 774 O O . CYS A 1 90 ? 4.876 -0.371 -14.011 1.00 92.94 90 CYS A O 1
ATOM 776 N N . LYS A 1 91 ? 4.312 -0.332 -11.836 1.00 95.25 91 LYS A N 1
ATOM 777 C CA . LYS A 1 91 ? 4.027 1.103 -11.733 1.00 95.25 91 LYS A CA 1
ATOM 778 C C . LYS A 1 91 ? 4.835 1.641 -10.565 1.00 95.25 91 LYS A C 1
ATOM 780 O O . LYS A 1 91 ? 4.537 1.327 -9.415 1.00 95.25 91 LYS A O 1
ATOM 785 N N . GLU A 1 92 ? 5.844 2.437 -10.893 1.00 94.81 92 GLU A N 1
ATOM 786 C CA . GLU A 1 92 ? 6.828 2.942 -9.938 1.00 94.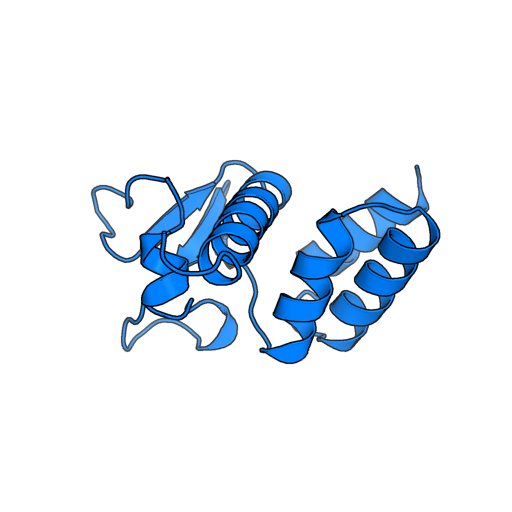81 92 GLU A CA 1
ATOM 787 C C . GLU A 1 92 ? 6.437 4.315 -9.397 1.00 94.81 92 GLU A C 1
ATOM 789 O O . GLU A 1 92 ? 6.001 5.211 -10.131 1.00 94.81 92 GLU A O 1
ATOM 794 N N . PHE A 1 93 ? 6.662 4.504 -8.106 1.00 94.44 93 PHE A N 1
ATOM 795 C CA . PHE A 1 93 ? 6.387 5.732 -7.380 1.00 94.44 93 PHE A CA 1
ATOM 796 C C . PHE A 1 93 ? 7.645 6.199 -6.643 1.00 94.44 93 PHE A C 1
ATOM 798 O O . PHE A 1 93 ? 8.406 5.380 -6.130 1.00 94.44 93 PHE A O 1
ATOM 805 N N . PRO A 1 94 ? 7.885 7.518 -6.547 1.00 93.62 94 PRO A N 1
ATOM 806 C CA . PRO A 1 94 ? 9.088 8.043 -5.900 1.00 93.62 94 PRO A CA 1
ATOM 807 C C . PRO A 1 94 ? 9.096 7.823 -4.381 1.00 93.62 94 PRO A C 1
ATOM 809 O O . PRO A 1 94 ? 10.151 7.819 -3.757 1.00 93.62 94 PRO A O 1
ATOM 812 N N . THR A 1 95 ? 7.924 7.657 -3.766 1.00 92.38 95 THR A N 1
ATOM 813 C CA . THR A 1 95 ? 7.778 7.440 -2.325 1.00 92.38 95 THR A CA 1
ATOM 814 C C . THR A 1 95 ? 6.682 6.421 -2.053 1.00 92.38 95 THR A C 1
ATOM 816 O O . THR A 1 95 ? 5.750 6.264 -2.846 1.00 92.38 95 THR A O 1
ATOM 819 N N . ARG A 1 96 ? 6.754 5.773 -0.886 1.00 91.50 96 ARG A N 1
ATOM 820 C CA . ARG A 1 96 ? 5.695 4.882 -0.401 1.00 91.50 96 ARG A CA 1
ATOM 821 C C . ARG A 1 96 ? 4.357 5.604 -0.322 1.00 91.50 96 ARG A C 1
ATOM 823 O O . ARG A 1 96 ? 3.358 5.098 -0.808 1.00 91.50 96 ARG A O 1
ATOM 830 N N . GLN A 1 97 ? 4.367 6.821 0.219 1.00 91.88 97 GLN A N 1
ATOM 831 C CA . GLN A 1 97 ? 3.171 7.648 0.336 1.00 91.88 97 GLN A CA 1
ATOM 832 C C . GLN A 1 97 ? 2.516 7.912 -1.026 1.00 91.88 97 GLN A C 1
ATOM 834 O O . GLN A 1 97 ? 1.294 7.881 -1.123 1.00 91.88 97 GLN A O 1
ATOM 839 N N . ALA A 1 98 ? 3.302 8.121 -2.087 1.00 94.38 98 ALA A N 1
ATOM 840 C CA . ALA A 1 98 ? 2.759 8.290 -3.432 1.00 94.38 98 ALA A CA 1
ATOM 841 C C . ALA A 1 98 ? 2.124 6.994 -3.972 1.00 94.38 98 ALA A C 1
ATOM 843 O O . ALA A 1 98 ? 1.078 7.055 -4.617 1.00 94.38 98 ALA A O 1
ATOM 844 N N . ALA A 1 99 ? 2.715 5.830 -3.682 1.00 94.81 99 ALA A N 1
ATOM 845 C CA . ALA A 1 99 ? 2.132 4.532 -4.029 1.00 94.81 99 ALA A CA 1
ATOM 846 C C . ALA A 1 99 ? 0.832 4.251 -3.249 1.00 94.81 99 ALA A C 1
ATOM 848 O O . ALA A 1 99 ? -0.149 3.780 -3.830 1.00 94.81 99 ALA A O 1
ATOM 849 N N . ASP A 1 100 ? 0.806 4.570 -1.953 1.00 95.06 100 ASP A N 1
ATOM 850 C CA . ASP A 1 100 ? -0.367 4.436 -1.081 1.00 95.06 100 ASP A CA 1
ATOM 851 C C . ASP A 1 100 ? -1.490 5.391 -1.513 1.00 95.06 100 ASP A C 1
ATOM 853 O O . ASP A 1 100 ? -2.656 5.004 -1.590 1.00 95.06 100 ASP A O 1
ATOM 857 N N . GLU A 1 101 ? -1.157 6.635 -1.865 1.00 95.81 101 GLU A N 1
ATOM 858 C CA . GLU A 1 101 ? -2.133 7.604 -2.359 1.00 95.81 101 GLU A CA 1
ATOM 859 C C . GLU A 1 101 ? -2.743 7.181 -3.701 1.00 95.81 101 GLU A C 1
ATOM 861 O O . GLU A 1 101 ? -3.947 7.352 -3.909 1.00 95.81 101 GLU A O 1
ATOM 866 N N . ALA A 1 102 ? -1.942 6.604 -4.598 1.00 96.50 102 ALA A N 1
ATOM 867 C CA . ALA A 1 102 ? -2.438 6.068 -5.859 1.00 96.50 102 ALA A CA 1
ATOM 868 C C . ALA A 1 102 ? -3.413 4.901 -5.636 1.00 96.50 102 ALA A C 1
ATOM 870 O O . ALA A 1 102 ? -4.484 4.873 -6.244 1.00 96.50 102 ALA A O 1
ATOM 871 N N . LEU A 1 103 ? -3.093 3.991 -4.709 1.00 96.25 103 LEU A N 1
ATOM 872 C CA . LEU A 1 103 ? -4.006 2.922 -4.303 1.00 96.25 103 LEU A CA 1
ATOM 873 C C . LEU A 1 103 ? -5.295 3.488 -3.687 1.00 96.25 103 LEU A C 1
ATOM 875 O O . LEU A 1 103 ? -6.382 3.037 -4.031 1.00 96.25 103 LEU A O 1
ATOM 879 N N . ARG A 1 104 ? -5.204 4.508 -2.826 1.00 96.25 104 ARG A N 1
ATOM 880 C CA . ARG A 1 104 ? -6.381 5.158 -2.227 1.00 96.25 104 ARG A CA 1
ATOM 881 C C . ARG A 1 104 ? -7.351 5.685 -3.280 1.00 96.25 104 ARG A C 1
ATOM 883 O O . ARG A 1 104 ? -8.558 5.513 -3.139 1.00 96.25 104 ARG A O 1
ATOM 890 N N . LYS A 1 105 ? -6.833 6.354 -4.316 1.00 95.88 105 LYS A N 1
ATOM 891 C CA . LYS A 1 105 ? -7.653 6.870 -5.424 1.00 95.88 105 LYS A CA 1
ATOM 892 C C . LYS A 1 105 ? -8.348 5.722 -6.157 1.00 95.88 105 LYS A C 1
ATOM 894 O O . LYS A 1 105 ? -9.569 5.751 -6.269 1.00 95.88 105 LYS A O 1
ATOM 899 N N . ALA A 1 106 ? -7.602 4.669 -6.496 1.00 96.06 106 ALA A N 1
ATOM 900 C CA . ALA A 1 106 ? -8.151 3.469 -7.124 1.00 96.06 106 ALA A CA 1
ATOM 901 C C . ALA A 1 106 ? -9.254 2.797 -6.280 1.00 96.06 106 ALA A C 1
ATOM 903 O O . ALA A 1 106 ? -10.288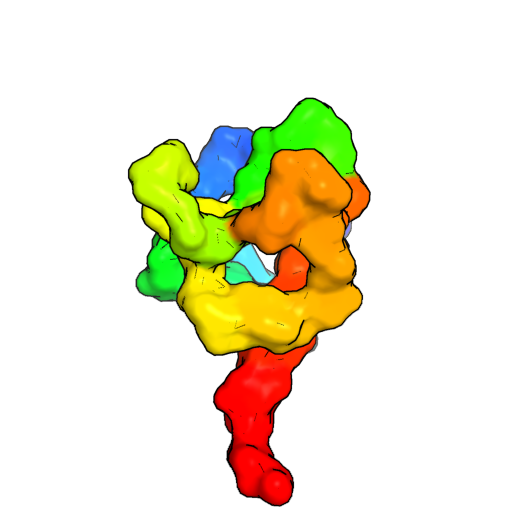 2.424 -6.820 1.00 96.06 106 ALA A O 1
ATOM 904 N N . LEU A 1 107 ? -9.081 2.691 -4.956 1.00 95.56 107 LEU A N 1
ATOM 905 C CA . LEU A 1 107 ? -10.096 2.132 -4.049 1.00 95.56 107 LEU A CA 1
ATOM 906 C C . LEU A 1 107 ? -11.378 2.975 -4.006 1.00 95.56 107 LEU A C 1
ATOM 908 O O . LEU A 1 107 ? -12.483 2.440 -3.933 1.00 95.56 107 LEU A O 1
ATOM 912 N N . ARG A 1 108 ? -11.246 4.305 -4.048 1.00 94.44 108 ARG A N 1
ATOM 913 C CA . ARG A 1 108 ? -12.402 5.212 -4.084 1.00 94.44 108 ARG A CA 1
ATOM 914 C C . ARG A 1 108 ? -13.157 5.112 -5.402 1.00 94.44 108 ARG A C 1
ATOM 916 O O . ARG A 1 108 ? -14.382 5.161 -5.395 1.00 94.44 108 ARG A O 1
ATOM 923 N N . GLU A 1 109 ? -12.434 4.971 -6.506 1.00 93.50 109 GLU A N 1
ATOM 924 C CA . GLU A 1 109 ? -13.018 4.785 -7.833 1.00 93.50 109 GLU A CA 1
ATOM 925 C C . GLU A 1 109 ? -13.712 3.428 -7.962 1.00 93.50 109 GLU A C 1
ATOM 927 O O . GLU A 1 109 ? -14.833 3.377 -8.455 1.00 93.50 109 GLU A O 1
ATOM 932 N N . SER A 1 110 ? -13.121 2.348 -7.440 1.00 92.00 110 SER A N 1
ATOM 933 C CA . SER A 1 110 ? -13.752 1.021 -7.460 1.00 92.00 110 SER A CA 1
ATOM 934 C C . SER A 1 110 ? -15.003 0.940 -6.578 1.00 92.00 110 SER A C 1
ATOM 936 O O . SER A 1 110 ? -15.884 0.120 -6.813 1.00 92.00 110 SER A O 1
ATOM 938 N N . ALA A 1 111 ? -15.082 1.767 -5.531 1.00 86.69 111 ALA A N 1
ATOM 939 C CA . ALA A 1 111 ? -16.247 1.854 -4.653 1.00 86.69 111 ALA A CA 1
ATOM 940 C C . ALA A 1 111 ? -17.353 2.777 -5.197 1.00 86.69 111 ALA A C 1
ATOM 942 O O . ALA A 1 111 ? -18.469 2.768 -4.669 1.00 86.69 111 ALA A O 1
ATOM 943 N N . ALA A 1 112 ? -17.066 3.588 -6.221 1.00 78.62 112 ALA A N 1
ATOM 944 C CA . ALA A 1 112 ? -18.073 4.432 -6.841 1.00 78.62 112 ALA A CA 1
ATOM 945 C C . ALA A 1 112 ? -19.058 3.553 -7.637 1.00 78.62 112 ALA A C 1
ATOM 947 O O . ALA A 1 112 ? -18.629 2.687 -8.402 1.00 78.62 112 ALA A O 1
ATOM 948 N N . PRO A 1 113 ? -20.382 3.739 -7.485 1.00 54.34 113 PRO A N 1
ATOM 949 C CA . PRO A 1 113 ? -21.342 3.045 -8.336 1.00 54.34 113 PRO A CA 1
ATOM 950 C C . PRO A 1 113 ? -21.055 3.402 -9.800 1.00 54.34 113 PRO A C 1
ATOM 952 O O . PRO A 1 113 ? -20.823 4.573 -10.097 1.00 54.34 113 PRO A O 1
ATOM 955 N N . CYS A 1 114 ? -21.057 2.402 -10.695 1.00 52.03 114 CYS A N 1
ATOM 956 C CA . CYS A 1 114 ? -20.968 2.621 -12.143 1.00 52.03 114 CYS A CA 1
ATOM 957 C C . CYS A 1 114 ? -21.947 3.736 -12.540 1.00 52.03 114 CYS A C 1
ATOM 959 O O . CYS A 1 114 ? -23.158 3.564 -12.378 1.00 52.03 114 CYS A O 1
ATOM 961 N N . ALA A 1 115 ? -21.404 4.871 -12.980 1.00 46.16 115 ALA A N 1
ATOM 962 C CA . ALA A 1 115 ? -22.168 5.997 -13.507 1.00 46.16 115 ALA A CA 1
ATOM 963 C C . ALA A 1 115 ? -22.690 5.695 -14.916 1.00 46.16 115 ALA A C 1
ATOM 965 O O . ALA A 1 115 ? -21.976 4.991 -15.670 1.00 46.16 115 ALA A O 1
#

Foldseek 3Di:
DVVVVVLQVCCVPVVQALVSLQVVLVVCVVVVNLLSVLSPVCSVQSAAFDDDPQWTKAFDDDPPDDPNRHDDPQLQVQQPAQADPVHNRIGIHRDRVRVS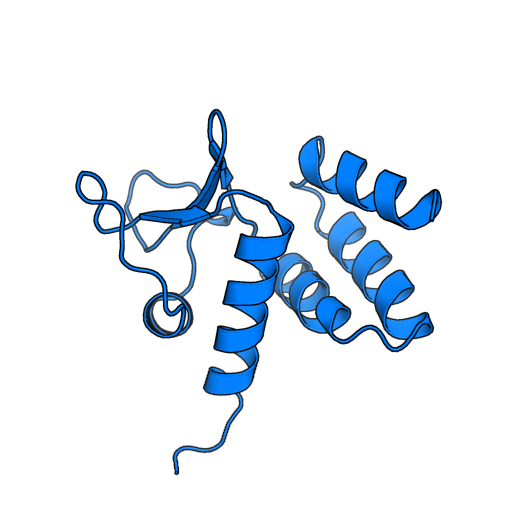VSSSRSVVVVPDPDD

Sequence (115 aa):
MADREYFEQLLSEEYRDPALCWMFGDWLAERGDPAADVYYWQGRHFKRPAKAMATWDWWNEDSNNPEEIRLPTELWRLIEKQAHASWQNCKEFPTRQAADEALRKALRESAAPCA

pLDDT: mean 88.81, std 9.61, range [46.16, 97.19]

Secondary structure (DSSP, 8-state):
-HHHHHHHHHHHHSTT-HHHHHHHHHHHHTTT-TTHHHHHHHHHHT---EE-SS-EEEE---TTS-GGGBPPHHHHHHS-SPPBTTBTTEEEESSHHHHHHHHHHHHHHHTS---